Protein AF-A0A9X8QBX0-F1 (afdb_monomer_lite)

Secondary structure (DSSP, 8-state):
-------------SS--EE-TT-EEEEEEE---TTS-TTEEEEEETTTTEEEEEEGGGEEE-TTSEEEESS-EE-----------

Radius of gyration: 15.64 Å; chains: 1; bounding box: 26×48×35 Å

pLDDT: mean 70.72, std 19.35, range [32.47, 91.88]

Sequence (85 aa):
MKYIVIKSHVSNYPNPIRLEEGDVVKMIESYAGPENWENWMFCHEEKYDRKGWVPEQIIRKDMNGTGIIIKQYTAKELNGVLEKE

Foldseek 3Di:
DDDDPPDDPPPPPPAWDWDAQFQKWAFDDADPDPPPQRQWTFTARPVVRDTDIDGNVQWCDDPVRITGGRHTDTPPPPPPPVPDD

Structure (mmCIF, N/CA/C/O backbone):
data_AF-A0A9X8QBX0-F1
#
_entry.id   AF-A0A9X8QBX0-F1
#
loop_
_atom_site.group_PDB
_atom_site.id
_atom_site.type_symbol
_atom_site.label_atom_id
_atom_site.label_alt_id
_atom_site.label_comp_id
_atom_site.label_asym_id
_atom_site.label_entity_id
_atom_site.label_seq_id
_atom_site.pdbx_PDB_ins_code
_atom_site.Cartn_x
_atom_site.Cartn_y
_atom_site.Cartn_z
_atom_site.occupancy
_atom_site.B_iso_or_equiv
_atom_site.auth_seq_id
_atom_site.auth_comp_id
_atom_site.auth_asym_id
_atom_site.auth_atom_id
_atom_site.pdbx_PDB_model_num
ATOM 1 N N . MET A 1 1 ? 11.773 -30.788 -21.909 1.00 38.28 1 MET A N 1
ATOM 2 C CA . MET A 1 1 ? 12.664 -30.430 -20.783 1.00 38.28 1 MET A CA 1
ATOM 3 C C . MET A 1 1 ? 11.835 -30.372 -19.507 1.00 38.28 1 MET A C 1
ATOM 5 O O . MET A 1 1 ? 10.798 -29.724 -19.516 1.00 38.28 1 MET A O 1
ATOM 9 N N . LYS A 1 2 ? 12.223 -31.121 -18.465 1.00 32.47 2 LYS A N 1
ATOM 10 C CA . LYS A 1 2 ? 11.544 -31.156 -17.157 1.00 32.47 2 LYS A CA 1
ATOM 11 C C . LYS A 1 2 ? 12.146 -30.068 -16.271 1.00 32.47 2 LYS A C 1
ATOM 13 O O . LYS A 1 2 ? 13.330 -30.145 -15.962 1.00 32.47 2 LYS A O 1
ATOM 18 N N . TYR A 1 3 ? 11.344 -29.094 -15.862 1.00 49.81 3 TYR A N 1
ATOM 19 C CA . TYR A 1 3 ? 11.732 -28.140 -14.829 1.00 49.81 3 TYR A CA 1
ATOM 20 C C . TYR A 1 3 ? 11.197 -28.659 -13.496 1.00 49.81 3 TYR A C 1
ATOM 22 O O . TYR A 1 3 ? 9.992 -28.831 -13.328 1.00 49.81 3 TYR A O 1
ATOM 30 N N . ILE A 1 4 ? 12.105 -28.990 -12.581 1.00 46.41 4 ILE A N 1
ATOM 31 C CA . ILE A 1 4 ? 11.775 -29.372 -11.208 1.00 46.41 4 ILE A CA 1
ATOM 32 C C . ILE A 1 4 ? 11.768 -28.074 -10.409 1.00 46.41 4 ILE A C 1
ATOM 34 O O . ILE A 1 4 ? 12.750 -27.334 -10.422 1.00 46.41 4 ILE A O 1
ATOM 38 N N . VAL A 1 5 ? 10.649 -27.774 -9.761 1.00 45.16 5 VAL A N 1
ATOM 39 C CA . VAL A 1 5 ? 10.481 -26.575 -8.937 1.00 45.16 5 VAL A CA 1
ATOM 40 C C . VAL A 1 5 ? 11.383 -26.713 -7.706 1.00 45.16 5 VAL A C 1
ATOM 42 O O . VAL A 1 5 ? 11.062 -27.447 -6.776 1.00 45.16 5 VAL A O 1
ATOM 45 N N . ILE A 1 6 ? 12.537 -26.039 -7.696 1.00 47.81 6 ILE A N 1
ATOM 46 C CA . ILE A 1 6 ? 13.505 -26.074 -6.584 1.00 47.81 6 ILE A CA 1
ATOM 47 C C . ILE A 1 6 ? 13.226 -24.933 -5.600 1.00 47.81 6 ILE A C 1
ATOM 49 O O . ILE A 1 6 ? 14.089 -24.110 -5.324 1.00 47.81 6 ILE A O 1
ATOM 53 N N . LYS A 1 7 ? 11.983 -24.833 -5.129 1.00 43.84 7 LYS A N 1
ATOM 54 C CA . LYS A 1 7 ? 11.584 -24.162 -3.883 1.00 43.84 7 LYS A CA 1
ATOM 55 C C . LYS A 1 7 ? 10.066 -24.143 -3.839 1.00 43.84 7 LYS A C 1
ATOM 57 O O . LYS A 1 7 ? 9.432 -23.458 -4.636 1.00 43.84 7 LYS A O 1
ATOM 62 N N . SER A 1 8 ? 9.494 -24.847 -2.871 1.00 39.56 8 SER A N 1
ATOM 63 C CA . SER A 1 8 ? 8.167 -24.503 -2.376 1.00 39.56 8 SER A CA 1
ATOM 64 C C . SER A 1 8 ? 8.239 -23.049 -1.915 1.00 39.56 8 SER A C 1
ATOM 66 O O . SER A 1 8 ? 8.885 -22.757 -0.909 1.00 39.56 8 SER A O 1
ATOM 68 N N . HIS A 1 9 ? 7.663 -22.125 -2.683 1.00 46.84 9 HIS A N 1
ATOM 69 C CA . HIS A 1 9 ? 7.423 -20.779 -2.187 1.00 46.84 9 HIS A CA 1
ATOM 70 C C . HIS A 1 9 ? 6.326 -20.928 -1.136 1.00 46.84 9 HIS A C 1
ATOM 72 O O . HIS A 1 9 ? 5.146 -21.040 -1.458 1.00 46.84 9 HIS A O 1
ATOM 78 N N . VAL A 1 10 ? 6.746 -21.101 0.116 1.00 42.31 10 VAL A N 1
ATOM 79 C CA . VAL A 1 10 ? 5.843 -21.121 1.259 1.00 42.31 10 VAL A CA 1
ATOM 80 C C . VAL A 1 10 ? 5.153 -19.766 1.255 1.00 42.31 10 VAL A C 1
ATOM 82 O O . VAL A 1 10 ? 5.818 -18.739 1.353 1.00 42.31 10 VAL A O 1
ATOM 85 N N . SER A 1 11 ? 3.838 -19.780 1.060 1.00 44.06 11 SER A N 1
ATOM 86 C CA . SER A 1 11 ? 2.955 -18.627 1.185 1.00 44.06 11 SER A CA 1
ATOM 87 C C . SER A 1 11 ? 3.194 -17.973 2.545 1.00 44.06 11 SER A C 1
ATOM 89 O O . SER A 1 11 ? 2.713 -18.450 3.570 1.00 44.06 11 SER A O 1
ATOM 91 N N . ASN A 1 12 ? 4.016 -16.927 2.568 1.00 41.56 12 ASN A N 1
ATOM 92 C CA . ASN A 1 12 ? 4.513 -16.332 3.806 1.00 41.56 12 ASN A CA 1
ATOM 93 C C . ASN A 1 12 ? 3.709 -15.093 4.236 1.00 41.56 12 ASN A C 1
ATOM 95 O O . ASN A 1 12 ? 4.087 -14.439 5.207 1.00 41.56 12 ASN A O 1
ATOM 99 N N . TYR A 1 13 ? 2.593 -14.796 3.558 1.00 47.31 13 TYR A N 1
ATOM 100 C CA . TYR A 1 13 ? 1.716 -13.661 3.846 1.00 47.31 13 TYR A CA 1
ATOM 101 C C . TYR A 1 13 ? 0.262 -14.120 4.047 1.00 47.31 13 TYR A C 1
ATOM 103 O O . TYR A 1 13 ? -0.551 -14.057 3.130 1.00 47.31 13 TYR A O 1
ATOM 111 N N . PRO A 1 14 ? -0.112 -14.577 5.257 1.00 50.66 14 PRO A N 1
ATOM 112 C CA . PRO A 1 14 ? -1.481 -15.015 5.541 1.00 50.66 14 PRO A CA 1
ATOM 113 C C . PRO A 1 14 ? -2.533 -13.892 5.443 1.00 50.66 14 PRO A C 1
ATOM 115 O O . PRO A 1 14 ? -3.722 -14.188 5.374 1.00 50.66 14 PRO A O 1
ATOM 118 N N . ASN A 1 15 ? -2.117 -12.619 5.405 1.00 53.66 15 ASN A N 1
ATOM 119 C CA . ASN A 1 15 ? -3.011 -11.462 5.420 1.00 53.66 15 ASN A CA 1
ATOM 120 C C . ASN A 1 15 ? -2.706 -10.511 4.249 1.00 53.66 15 ASN A C 1
ATOM 122 O O . ASN A 1 15 ? -1.853 -9.632 4.399 1.00 53.66 15 ASN A O 1
ATOM 126 N N . PRO A 1 16 ? -3.391 -10.636 3.098 1.00 65.12 16 PRO A N 1
ATOM 127 C CA . PRO A 1 16 ? -3.304 -9.625 2.049 1.00 65.12 16 PRO A CA 1
ATOM 128 C C . PRO A 1 16 ? -3.739 -8.260 2.601 1.0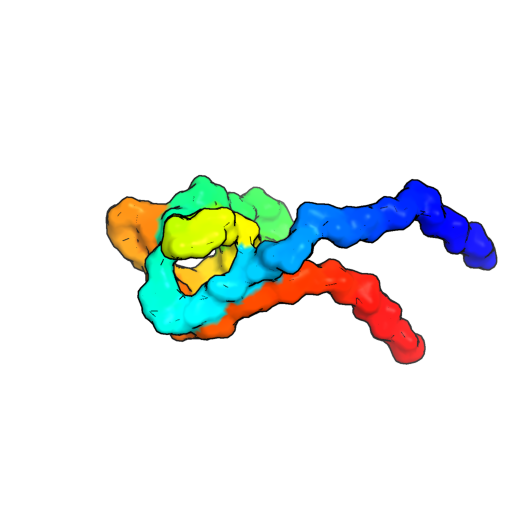0 65.12 16 PRO A C 1
ATOM 130 O O . PRO A 1 16 ? -4.733 -8.175 3.332 1.00 65.12 16 PRO A O 1
ATOM 133 N N . ILE A 1 17 ? -3.020 -7.183 2.258 1.00 73.38 17 ILE A N 1
ATOM 134 C CA . ILE A 1 17 ? -3.471 -5.834 2.618 1.00 73.38 17 ILE A CA 1
ATOM 135 C C . ILE A 1 17 ? -4.808 -5.574 1.915 1.00 73.38 17 ILE A C 1
ATOM 137 O O . ILE A 1 17 ? -4.940 -5.719 0.695 1.00 73.38 17 ILE A O 1
ATOM 141 N N . ARG A 1 18 ? -5.826 -5.256 2.711 1.00 81.56 18 ARG A N 1
ATOM 142 C CA . ARG A 1 18 ? -7.191 -5.024 2.254 1.00 81.56 18 ARG A CA 1
ATOM 143 C C . ARG A 1 18 ? -7.592 -3.635 2.705 1.00 81.56 18 ARG A C 1
ATOM 145 O O . ARG A 1 18 ? -7.654 -3.385 3.903 1.00 81.56 18 ARG A O 1
ATOM 152 N N . LEU A 1 19 ? -7.810 -2.775 1.723 1.00 85.50 19 LEU A N 1
ATOM 153 C CA . LEU A 1 19 ? -8.072 -1.356 1.876 1.00 85.50 19 LEU A CA 1
ATOM 154 C C . LEU A 1 19 ? -9.448 -1.041 1.316 1.00 85.50 19 LEU A C 1
ATOM 156 O O . LEU A 1 19 ? -9.802 -1.504 0.224 1.00 85.50 19 LEU A O 1
ATOM 160 N N . GLU A 1 20 ? -10.211 -0.256 2.056 1.00 88.12 20 GLU A N 1
ATOM 161 C CA . GLU A 1 20 ? -11.521 0.221 1.643 1.00 88.12 20 GLU A CA 1
ATOM 162 C C . GLU A 1 20 ? -11.420 1.668 1.155 1.00 88.12 20 GLU A C 1
ATOM 164 O O . GLU A 1 20 ? -10.442 2.375 1.399 1.00 88.12 20 GLU A O 1
ATOM 169 N N . GLU A 1 21 ? -12.419 2.113 0.399 1.00 90.81 21 GLU A N 1
ATOM 170 C CA . GLU A 1 21 ? -12.505 3.524 0.033 1.00 90.81 21 GLU A CA 1
ATOM 171 C C . GLU A 1 21 ? -12.675 4.374 1.303 1.00 90.81 21 GLU A C 1
ATOM 173 O O . GLU A 1 21 ? -13.532 4.101 2.141 1.00 90.81 21 GLU A O 1
ATOM 178 N N . GLY A 1 22 ? -11.836 5.394 1.453 1.00 89.31 22 GLY A N 1
ATOM 179 C CA . GLY A 1 22 ? -11.741 6.243 2.633 1.00 89.31 22 GLY A CA 1
ATOM 180 C C . GLY A 1 22 ? -10.692 5.804 3.659 1.00 89.31 22 GLY A C 1
ATOM 181 O O . GLY A 1 22 ? -10.445 6.569 4.592 1.00 89.31 22 GLY A O 1
ATOM 182 N N . ASP A 1 23 ? -10.045 4.638 3.510 1.00 89.25 23 ASP A N 1
ATOM 183 C CA . ASP A 1 23 ? -8.967 4.240 4.425 1.00 89.25 23 ASP A CA 1
ATOM 184 C C . ASP A 1 23 ? -7.763 5.178 4.309 1.00 89.25 23 ASP A C 1
ATOM 186 O O . ASP A 1 23 ? -7.346 5.568 3.216 1.00 89.25 23 ASP A O 1
ATOM 190 N N 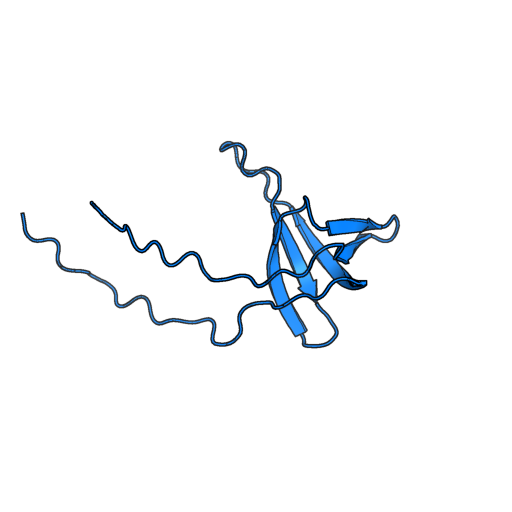. VAL A 1 24 ? -7.178 5.515 5.458 1.00 90.00 24 VAL A N 1
ATOM 191 C CA . VAL A 1 24 ? -5.961 6.324 5.539 1.00 90.00 24 VAL A CA 1
ATOM 192 C C . VAL A 1 24 ? -4.773 5.395 5.728 1.00 90.00 24 VAL A C 1
ATOM 194 O O . VAL A 1 24 ? -4.710 4.626 6.686 1.00 90.00 24 VAL A O 1
ATOM 197 N N . VAL A 1 25 ? -3.805 5.491 4.824 1.00 90.19 25 VAL A N 1
ATOM 198 C CA . VAL A 1 25 ? -2.573 4.707 4.855 1.00 90.19 25 VAL A CA 1
ATOM 199 C C . VAL A 1 25 ? -1.351 5.612 4.932 1.00 90.19 25 VAL A C 1
ATOM 201 O O . VAL A 1 25 ? -1.297 6.680 4.324 1.00 90.19 25 VAL A O 1
ATOM 204 N N . LYS A 1 26 ? -0.324 5.186 5.664 1.00 90.88 26 LYS A N 1
ATOM 205 C CA . LYS A 1 26 ? 0.988 5.835 5.649 1.00 90.88 26 LYS A CA 1
ATOM 206 C C . LYS A 1 26 ? 1.742 5.421 4.403 1.00 90.88 26 LYS A C 1
ATOM 208 O O . LYS A 1 26 ? 1.914 4.233 4.145 1.00 90.88 26 LYS A O 1
ATOM 213 N N . MET A 1 27 ? 2.197 6.403 3.643 1.00 88.81 27 MET A N 1
ATOM 214 C CA . MET A 1 27 ? 2.997 6.182 2.450 1.00 88.81 27 MET A CA 1
ATOM 215 C C . MET A 1 27 ? 4.462 6.031 2.878 1.00 88.81 27 MET A C 1
ATOM 217 O O . MET A 1 27 ? 5.078 7.006 3.294 1.00 88.81 27 MET A O 1
ATOM 221 N N . ILE A 1 28 ? 4.992 4.805 2.851 1.00 87.00 28 ILE A N 1
ATOM 222 C CA . ILE A 1 28 ? 6.352 4.508 3.327 1.00 87.00 28 ILE A CA 1
ATOM 223 C C . ILE A 1 28 ? 7.372 4.683 2.201 1.00 87.00 28 ILE A C 1
ATOM 225 O O . ILE A 1 28 ? 8.354 5.395 2.379 1.00 87.00 28 ILE A O 1
ATOM 229 N N . GLU A 1 29 ? 7.145 4.048 1.051 1.00 83.38 29 GLU A N 1
ATOM 230 C CA . GLU A 1 29 ? 8.094 4.053 -0.067 1.00 83.38 29 GLU A CA 1
ATOM 231 C C . GLU A 1 29 ? 7.352 4.022 -1.404 1.00 83.38 29 GLU A C 1
ATOM 233 O O . GLU A 1 29 ? 6.345 3.334 -1.530 1.00 83.38 29 GLU A O 1
ATOM 238 N N . SER A 1 30 ? 7.826 4.763 -2.404 1.00 81.44 30 SER A N 1
ATOM 239 C CA . SER A 1 30 ? 7.308 4.697 -3.775 1.00 81.44 30 SER A CA 1
ATOM 240 C C . SER A 1 30 ? 8.233 3.843 -4.631 1.00 81.44 30 SER A C 1
ATOM 242 O O . SER A 1 30 ? 9.449 4.047 -4.614 1.00 81.44 30 SER A O 1
ATOM 244 N N . TYR A 1 31 ? 7.676 2.929 -5.419 1.00 73.75 31 TYR A N 1
ATOM 245 C CA . TYR A 1 31 ? 8.456 2.129 -6.351 1.00 73.75 31 TYR A CA 1
ATOM 246 C C . TYR A 1 31 ? 8.968 3.003 -7.505 1.00 73.75 31 TYR A C 1
ATOM 248 O O . TYR A 1 31 ? 8.191 3.475 -8.332 1.00 73.75 31 TYR A O 1
ATOM 256 N N . ALA A 1 32 ? 10.286 3.195 -7.569 1.00 62.31 32 ALA A N 1
ATOM 257 C CA . ALA A 1 32 ? 10.978 3.960 -8.607 1.00 62.31 32 ALA A CA 1
ATOM 258 C C . ALA A 1 32 ? 11.852 3.032 -9.471 1.00 62.31 32 ALA A C 1
ATOM 260 O O . ALA A 1 32 ? 13.071 3.179 -9.543 1.00 62.31 32 ALA A O 1
ATOM 261 N N . GLY A 1 33 ? 11.239 2.002 -10.060 1.00 62.34 33 GLY A N 1
ATOM 262 C CA . GLY A 1 33 ? 11.926 1.084 -10.970 1.00 62.34 33 GLY A CA 1
ATOM 263 C C . GLY A 1 33 ? 11.883 1.561 -12.430 1.00 62.34 33 GLY A C 1
ATOM 264 O O . GLY A 1 33 ? 10.912 2.200 -12.834 1.00 62.34 33 GLY A O 1
ATOM 265 N N . PRO A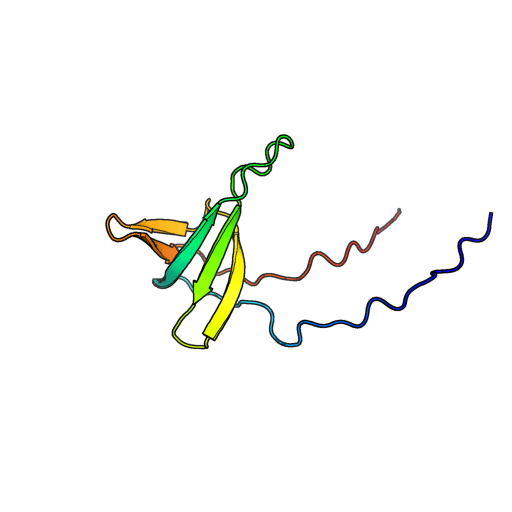 1 34 ? 12.883 1.205 -13.258 1.00 52.69 34 PRO A N 1
ATOM 266 C CA . PRO A 1 34 ? 12.980 1.619 -14.665 1.00 52.69 34 PRO A CA 1
ATOM 267 C C . PRO A 1 34 ? 11.903 1.009 -15.585 1.00 52.69 34 PRO A C 1
ATOM 269 O O . PRO A 1 34 ? 11.825 1.354 -16.761 1.00 52.69 34 PRO A O 1
ATOM 272 N N . GLU A 1 35 ? 11.076 0.093 -15.077 1.00 57.66 35 GLU A N 1
ATOM 273 C CA . GLU A 1 35 ? 10.118 -0.691 -15.865 1.00 57.66 35 GLU A CA 1
ATOM 274 C C . GLU A 1 35 ? 8.767 0.018 -16.133 1.00 57.66 35 GLU A C 1
ATOM 276 O O . GLU A 1 35 ? 7.839 -0.636 -16.597 1.00 57.66 35 GLU A O 1
ATOM 281 N N . ASN A 1 36 ? 8.610 1.329 -15.885 1.00 54.28 36 ASN A N 1
ATOM 282 C CA . ASN A 1 36 ? 7.306 2.040 -15.922 1.00 54.28 36 ASN A CA 1
ATOM 283 C C . ASN A 1 36 ? 6.278 1.529 -14.879 1.00 54.28 36 ASN A C 1
ATOM 285 O O . ASN A 1 36 ? 5.079 1.793 -14.974 1.00 54.28 36 ASN A O 1
ATOM 289 N N . TRP A 1 37 ? 6.726 0.841 -13.822 1.00 59.25 37 TRP A N 1
ATOM 290 C CA . TRP A 1 37 ? 5.883 0.472 -12.667 1.00 59.25 37 TRP A CA 1
ATOM 291 C C . TRP A 1 37 ? 5.808 1.616 -11.642 1.00 59.25 37 TRP A C 1
ATOM 293 O O . TRP A 1 37 ? 5.606 1.390 -10.453 1.00 59.25 37 TRP A O 1
ATOM 303 N N . GLU A 1 38 ? 5.957 2.856 -12.104 1.00 56.94 38 GLU A N 1
ATOM 304 C CA . GLU A 1 38 ? 6.110 4.101 -11.330 1.00 56.94 38 GLU A CA 1
ATOM 305 C C . GLU A 1 38 ? 4.854 4.498 -10.528 1.00 56.94 38 GLU A C 1
ATOM 307 O O . GLU A 1 38 ? 4.768 5.587 -9.978 1.00 56.94 38 GLU A O 1
ATOM 312 N N . ASN A 1 39 ? 3.861 3.610 -10.452 1.00 73.50 39 ASN A N 1
ATOM 313 C CA . ASN A 1 39 ? 2.556 3.853 -9.851 1.00 73.50 39 ASN A CA 1
ATOM 314 C C . ASN A 1 39 ? 2.271 2.892 -8.693 1.00 73.50 39 ASN A C 1
ATOM 316 O O . ASN A 1 39 ? 1.116 2.534 -8.485 1.00 73.50 39 ASN A O 1
ATOM 320 N N . TRP A 1 40 ? 3.287 2.433 -7.961 1.00 83.19 40 TRP A N 1
ATOM 321 C CA . TRP A 1 40 ? 3.110 1.595 -6.773 1.00 83.19 40 TRP A CA 1
ATOM 322 C C . TRP A 1 40 ? 3.694 2.278 -5.540 1.00 83.19 40 TRP A C 1
ATOM 324 O O . TRP A 1 40 ? 4.867 2.638 -5.514 1.00 83.19 40 TRP A O 1
ATOM 334 N N . MET A 1 41 ? 2.876 2.415 -4.501 1.00 85.62 41 MET A N 1
ATOM 335 C CA . MET A 1 41 ? 3.271 2.927 -3.195 1.00 85.62 41 MET A CA 1
ATOM 336 C C . MET A 1 41 ? 3.198 1.795 -2.175 1.00 85.62 41 MET A C 1
ATOM 338 O O . MET A 1 41 ? 2.182 1.110 -2.046 1.00 85.62 41 MET A O 1
ATOM 342 N N . PHE A 1 42 ? 4.274 1.594 -1.429 1.00 86.94 42 PHE A N 1
ATOM 343 C CA . PHE A 1 42 ? 4.270 0.756 -0.250 1.00 86.94 42 PHE A CA 1
ATOM 344 C C . PHE A 1 42 ? 3.589 1.510 0.885 1.00 86.94 42 PHE A C 1
ATOM 346 O O . PHE A 1 42 ? 4.076 2.536 1.373 1.00 86.94 42 PHE A O 1
ATOM 353 N N . CYS A 1 43 ? 2.438 0.993 1.289 1.00 88.19 43 CYS A N 1
ATOM 354 C CA . CYS A 1 43 ? 1.567 1.620 2.258 1.00 88.19 43 CYS A CA 1
ATOM 355 C C . CYS A 1 43 ? 1.455 0.781 3.525 1.00 88.19 43 CYS A C 1
ATOM 357 O O . CYS A 1 43 ? 1.414 -0.450 3.478 1.00 88.19 43 CYS A O 1
ATOM 359 N N . HIS A 1 44 ? 1.370 1.471 4.658 1.00 87.94 44 HIS A N 1
ATOM 360 C CA . HIS A 1 44 ? 1.077 0.890 5.958 1.00 87.94 44 HIS A CA 1
ATOM 361 C C . HIS A 1 44 ? -0.260 1.427 6.466 1.00 87.94 44 HIS A C 1
ATOM 363 O O . HIS A 1 44 ? -0.412 2.611 6.752 1.00 87.94 44 HIS A O 1
ATOM 369 N N . GLU A 1 45 ? -1.229 0.533 6.566 1.00 86.62 45 GLU A N 1
ATOM 370 C CA . GLU A 1 45 ? -2.524 0.750 7.186 1.00 86.62 45 GLU A CA 1
ATOM 371 C C . GLU A 1 45 ? -2.415 0.524 8.703 1.00 86.62 45 GLU A C 1
ATOM 373 O O . GLU A 1 45 ? -2.211 -0.601 9.156 1.00 86.62 45 GLU A O 1
ATOM 378 N N . GLU A 1 46 ? -2.520 1.596 9.493 1.00 81.69 46 GLU A N 1
ATOM 379 C CA . GLU A 1 46 ? -2.323 1.534 10.953 1.00 81.69 46 GLU A CA 1
ATOM 380 C C . GLU A 1 46 ? -3.487 0.868 11.701 1.00 81.69 46 GLU A C 1
ATOM 382 O O . GLU A 1 46 ? -3.306 0.386 12.816 1.00 81.69 46 GLU A O 1
ATOM 387 N N . LYS A 1 47 ? -4.686 0.827 11.110 1.00 81.69 47 LYS A N 1
ATOM 388 C CA . LYS A 1 47 ? -5.906 0.339 11.774 1.00 81.69 47 LYS A CA 1
ATOM 389 C C . LYS A 1 47 ? -5.862 -1.173 12.041 1.00 81.69 47 LYS A C 1
ATOM 391 O O . LYS A 1 47 ? -6.346 -1.618 13.080 1.00 81.69 47 LYS A O 1
ATOM 396 N N . TYR A 1 48 ? -5.243 -1.946 11.156 1.00 81.06 48 TYR A N 1
ATOM 397 C CA . TYR A 1 48 ? -5.043 -3.390 11.272 1.00 81.06 48 TYR A CA 1
ATOM 398 C C . TYR A 1 48 ? -3.558 -3.803 11.197 1.00 81.06 48 TYR A C 1
ATOM 400 O O . TYR A 1 48 ? -3.284 -4.993 11.038 1.00 81.06 48 TYR A O 1
ATOM 408 N N . ASP A 1 49 ? -2.620 -2.849 11.292 1.00 81.44 49 ASP A N 1
ATOM 409 C CA . ASP A 1 49 ? -1.161 -3.041 11.138 1.00 81.44 49 ASP A CA 1
ATOM 410 C C . ASP A 1 49 ? -0.799 -3.814 9.851 1.00 81.44 49 ASP A C 1
ATOM 412 O O . ASP A 1 49 ? 0.029 -4.727 9.828 1.00 81.44 49 ASP A O 1
ATOM 416 N N . ARG A 1 50 ? -1.474 -3.492 8.740 1.00 82.81 50 ARG A N 1
ATOM 417 C CA . ARG A 1 50 ? -1.268 -4.176 7.453 1.00 82.81 50 ARG A CA 1
ATOM 418 C C . ARG A 1 50 ? -0.345 -3.370 6.564 1.00 82.81 50 ARG A C 1
ATOM 420 O O . ARG A 1 50 ? -0.472 -2.156 6.446 1.00 82.81 50 ARG A O 1
ATOM 427 N N . LYS A 1 51 ? 0.568 -4.057 5.884 1.00 85.12 51 LYS A N 1
ATOM 428 C CA . LYS A 1 51 ? 1.548 -3.434 4.989 1.00 85.12 51 LYS A CA 1
ATOM 429 C C . LYS A 1 51 ? 1.495 -4.100 3.632 1.00 85.12 51 LYS A C 1
ATOM 431 O O . LYS A 1 51 ? 1.374 -5.321 3.548 1.00 85.12 51 LYS A O 1
ATOM 436 N N . GLY A 1 52 ? 1.600 -3.310 2.576 1.00 83.75 52 GLY A N 1
ATOM 437 C CA . GLY A 1 52 ? 1.654 -3.862 1.235 1.00 83.75 52 GLY A CA 1
ATOM 438 C C . GLY A 1 52 ? 1.707 -2.810 0.148 1.00 83.75 52 GLY A C 1
ATOM 439 O O . GLY A 1 52 ? 1.587 -1.610 0.389 1.00 83.75 52 GLY A O 1
ATOM 440 N N . TRP A 1 53 ? 1.902 -3.302 -1.068 1.00 84.31 53 TRP A N 1
ATOM 441 C CA . TRP A 1 53 ? 1.952 -2.483 -2.264 1.00 84.31 53 TRP A CA 1
ATOM 442 C C . TRP A 1 53 ? 0.545 -2.134 -2.723 1.00 84.31 53 TRP A C 1
ATOM 444 O O . TRP A 1 53 ? -0.303 -3.008 -2.928 1.00 84.31 53 TRP A O 1
ATOM 454 N N . VAL A 1 54 ? 0.316 -0.841 -2.890 1.00 84.88 54 VAL A N 1
ATOM 455 C CA . VAL A 1 54 ? -0.951 -0.261 -3.303 1.00 84.88 54 VAL A CA 1
ATOM 456 C C . VAL A 1 54 ? -0.677 0.593 -4.533 1.00 84.88 54 VAL A C 1
ATOM 458 O O . VAL A 1 54 ? 0.283 1.364 -4.536 1.00 84.88 54 VAL A O 1
ATOM 461 N N . PRO A 1 55 ? -1.472 0.469 -5.599 1.00 86.00 55 PRO A N 1
ATOM 462 C CA . PRO A 1 55 ? -1.242 1.275 -6.776 1.00 86.00 55 PRO A CA 1
ATOM 463 C C . PRO A 1 55 ? -1.562 2.743 -6.470 1.00 86.00 55 PRO A C 1
ATOM 465 O O . PRO A 1 55 ? -2.653 3.077 -6.028 1.00 86.00 55 PRO A O 1
ATOM 468 N N . GLU A 1 56 ? -0.625 3.641 -6.732 1.00 85.88 56 GLU A N 1
ATOM 469 C CA . GLU A 1 56 ? -0.731 5.075 -6.466 1.00 85.88 56 GLU A CA 1
ATOM 470 C C . GLU A 1 56 ? -1.971 5.711 -7.111 1.00 85.88 56 GLU A C 1
ATOM 472 O O . GLU A 1 56 ? -2.560 6.628 -6.552 1.00 85.88 56 GLU A O 1
ATOM 477 N N . GLN A 1 57 ? -2.444 5.160 -8.232 1.00 85.69 57 GLN A N 1
ATOM 478 C CA . GLN A 1 57 ? -3.648 5.619 -8.935 1.00 85.69 57 GLN A CA 1
ATOM 479 C C . GLN A 1 57 ? -4.925 5.619 -8.071 1.00 85.69 57 GLN A C 1
ATOM 481 O O . GLN A 1 57 ? -5.865 6.352 -8.365 1.00 85.69 57 GLN A O 1
ATOM 486 N N . ILE A 1 58 ? -4.983 4.775 -7.033 1.00 88.94 58 ILE A N 1
ATOM 487 C CA . ILE A 1 58 ? -6.108 4.711 -6.088 1.00 88.94 58 ILE A CA 1
ATOM 488 C C . ILE A 1 58 ? -5.768 5.347 -4.737 1.00 88.94 58 ILE A C 1
ATOM 490 O O . ILE A 1 58 ? -6.550 5.232 -3.796 1.00 88.94 58 ILE A O 1
ATOM 494 N N . ILE A 1 59 ? -4.606 5.988 -4.625 1.00 89.00 59 ILE A N 1
ATOM 495 C CA . ILE A 1 59 ? -4.136 6.652 -3.416 1.00 89.00 59 ILE A CA 1
ATOM 496 C C . ILE A 1 59 ? -4.165 8.148 -3.674 1.00 89.00 59 ILE A C 1
ATOM 498 O O . ILE A 1 59 ? -3.380 8.707 -4.437 1.00 89.00 59 ILE A O 1
ATOM 502 N N . ARG A 1 60 ? -5.053 8.836 -2.975 1.00 90.50 60 ARG A N 1
ATOM 503 C CA . ARG A 1 60 ? -5.050 10.286 -2.922 1.00 90.50 60 ARG A CA 1
ATOM 504 C C . ARG A 1 60 ? -4.018 10.733 -1.899 1.00 90.50 60 ARG A C 1
ATOM 506 O O . ARG A 1 60 ? -4.278 10.695 -0.700 1.00 90.50 60 ARG A O 1
ATOM 513 N N . LYS A 1 61 ? -2.844 11.134 -2.384 1.00 88.44 61 LYS A N 1
ATOM 514 C CA . LYS A 1 61 ? -1.770 11.701 -1.560 1.00 88.44 61 LYS A CA 1
ATOM 515 C C . LYS A 1 61 ? -2.278 12.936 -0.817 1.00 88.44 61 LYS A C 1
ATOM 517 O O . LYS A 1 61 ? -2.795 13.864 -1.439 1.00 88.44 61 LYS A O 1
ATOM 522 N N . ASP A 1 62 ? -2.122 12.933 0.497 1.00 86.25 62 ASP A N 1
ATOM 523 C CA . ASP A 1 62 ? -2.395 14.068 1.366 1.00 86.25 62 ASP A CA 1
ATOM 524 C C . ASP A 1 62 ? -1.099 14.847 1.644 1.00 86.25 62 ASP A C 1
ATOM 526 O O . ASP A 1 62 ? 0.007 14.300 1.587 1.00 86.25 62 ASP A O 1
ATOM 530 N N . MET A 1 63 ? -1.219 16.137 1.962 1.00 79.44 63 MET A N 1
ATOM 531 C CA . MET A 1 63 ? -0.064 17.012 2.220 1.00 79.44 63 MET A CA 1
ATOM 532 C C . MET A 1 63 ? 0.706 16.615 3.491 1.00 79.44 63 MET A C 1
ATOM 534 O O . MET A 1 63 ? 1.841 17.045 3.679 1.00 79.44 63 MET A O 1
ATOM 538 N N . ASN A 1 64 ? 0.117 15.767 4.339 1.00 83.62 64 ASN A N 1
ATOM 539 C CA . ASN A 1 64 ? 0.707 15.279 5.586 1.00 83.62 64 ASN A CA 1
ATOM 540 C C . ASN A 1 64 ? 1.564 14.005 5.436 1.00 83.62 64 ASN A C 1
ATOM 542 O O . ASN A 1 64 ? 1.978 13.427 6.440 1.00 83.62 64 ASN A O 1
ATOM 546 N N . GLY A 1 65 ? 1.819 13.530 4.211 1.00 83.31 65 GLY A N 1
ATOM 547 C CA . GLY A 1 65 ? 2.592 12.298 3.981 1.00 83.31 65 GLY A CA 1
ATOM 548 C C . GLY A 1 65 ? 1.794 11.004 4.194 1.00 83.31 65 GLY A C 1
ATOM 549 O O . GLY A 1 65 ? 2.359 9.910 4.226 1.00 83.31 65 GLY A O 1
ATOM 550 N N . THR A 1 66 ? 0.472 11.107 4.308 1.00 89.88 66 THR A N 1
ATOM 551 C CA . THR A 1 66 ? -0.468 9.981 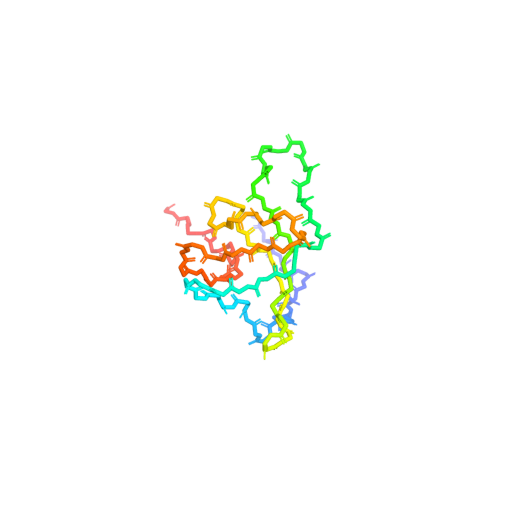4.272 1.00 89.88 66 THR A CA 1
ATOM 552 C C . THR A 1 66 ? -1.193 9.937 2.928 1.00 89.88 66 THR A C 1
ATOM 554 O O . THR A 1 66 ? -1.186 10.898 2.163 1.00 89.88 66 THR A O 1
ATOM 557 N N . GLY A 1 67 ? -1.786 8.797 2.602 1.00 91.06 67 GLY A N 1
ATOM 558 C CA . GLY A 1 67 ? -2.604 8.595 1.417 1.00 91.06 67 GLY A CA 1
ATOM 559 C C . GLY A 1 67 ? -4.005 8.159 1.820 1.00 91.06 67 GLY A C 1
ATOM 560 O O . GLY A 1 67 ? -4.157 7.329 2.711 1.00 91.06 67 GLY A O 1
ATOM 561 N N . ILE A 1 68 ? -5.025 8.712 1.173 1.00 91.69 68 ILE A N 1
ATOM 562 C CA . ILE A 1 68 ? -6.417 8.288 1.340 1.00 91.69 68 ILE A CA 1
ATOM 563 C C . ILE A 1 68 ? -6.774 7.384 0.171 1.00 91.69 68 ILE A C 1
ATOM 565 O O . ILE A 1 68 ? -6.639 7.769 -0.990 1.00 91.69 68 ILE A O 1
ATOM 569 N N . ILE A 1 69 ? -7.246 6.183 0.460 1.00 91.88 69 ILE A N 1
ATOM 570 C CA . ILE A 1 69 ? -7.662 5.232 -0.559 1.00 91.88 69 ILE A CA 1
ATOM 571 C C . ILE A 1 69 ? -8.969 5.718 -1.177 1.00 91.88 69 ILE A C 1
ATOM 573 O O . ILE A 1 69 ? -9.970 5.868 -0.493 1.00 91.88 69 ILE A O 1
ATOM 577 N N . ILE A 1 70 ? -8.972 5.991 -2.478 1.00 91.75 70 ILE A N 1
ATOM 578 C CA . ILE A 1 70 ? -10.167 6.460 -3.203 1.00 91.75 70 ILE A CA 1
ATOM 579 C C . ILE A 1 70 ? -10.921 5.328 -3.897 1.00 91.75 70 ILE A C 1
ATOM 581 O O . ILE A 1 70 ? -11.913 5.574 -4.571 1.00 91.75 70 ILE A O 1
ATOM 585 N N . LYS A 1 71 ? -10.421 4.095 -3.791 1.00 87.94 71 LY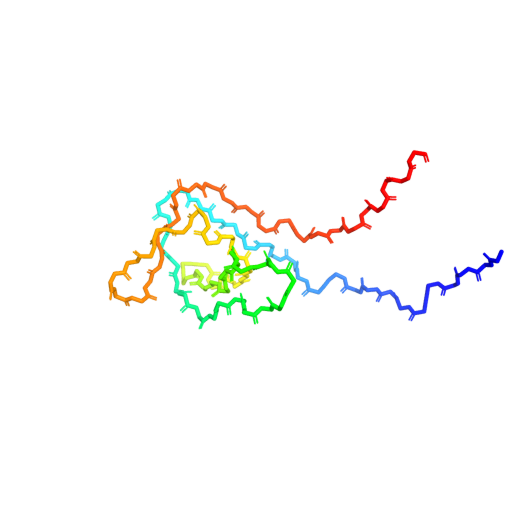S A N 1
ATOM 586 C CA . LYS A 1 71 ? -11.063 2.916 -4.362 1.00 87.94 71 LYS A CA 1
ATOM 587 C C . LYS A 1 71 ? -10.659 1.680 -3.582 1.00 87.94 71 LYS A C 1
ATOM 589 O O . LYS A 1 71 ? -9.472 1.469 -3.349 1.00 87.94 71 LYS A O 1
ATOM 594 N N . GLN A 1 72 ? -11.634 0.840 -3.243 1.00 86.12 72 GLN A N 1
ATOM 595 C CA . GLN A 1 72 ? -11.370 -0.429 -2.572 1.00 86.12 72 GLN A CA 1
ATOM 596 C C . GLN A 1 72 ? -10.328 -1.246 -3.345 1.00 86.12 72 GLN A C 1
ATOM 598 O O . GLN A 1 72 ? -10.467 -1.498 -4.546 1.00 86.12 72 GLN A O 1
ATOM 603 N N . TYR A 1 73 ? -9.310 -1.708 -2.628 1.00 83.69 73 TYR A N 1
ATOM 604 C CA . TYR A 1 73 ? -8.238 -2.513 -3.179 1.00 83.69 73 TYR A CA 1
ATOM 605 C C . TYR A 1 73 ? -7.842 -3.611 -2.215 1.00 83.69 73 TYR A C 1
ATOM 607 O O . TYR A 1 73 ? -7.749 -3.438 -1.006 1.00 83.69 73 TYR A O 1
ATOM 615 N N . THR A 1 74 ? -7.623 -4.791 -2.765 1.00 80.88 74 THR A N 1
ATOM 616 C CA . THR A 1 74 ? -7.052 -5.906 -2.028 1.00 80.88 74 THR A CA 1
ATOM 617 C C . THR A 1 74 ? -5.824 -6.309 -2.800 1.00 80.88 74 THR A C 1
ATOM 619 O O . THR A 1 74 ? -5.949 -6.651 -3.978 1.00 80.88 74 THR A O 1
ATOM 622 N N . ALA A 1 75 ? -4.659 -6.261 -2.156 1.00 69.44 75 ALA A N 1
ATOM 623 C CA . ALA A 1 75 ? -3.456 -6.837 -2.724 1.00 69.44 75 ALA A CA 1
ATOM 624 C C . ALA A 1 75 ? -3.670 -8.348 -2.799 1.00 69.44 75 ALA A C 1
ATOM 626 O O . ALA A 1 75 ? -3.371 -9.090 -1.868 1.00 69.44 75 ALA A O 1
ATOM 627 N N . LYS A 1 76 ? -4.261 -8.811 -3.898 1.00 60.34 76 LYS A N 1
ATOM 628 C CA . LYS A 1 76 ? -4.095 -10.193 -4.310 1.00 60.34 76 LYS A CA 1
ATOM 629 C C . LYS A 1 76 ? -2.622 -10.287 -4.657 1.00 60.34 76 LYS A C 1
ATOM 631 O O . LYS A 1 76 ? -2.187 -9.599 -5.580 1.00 60.34 76 LYS A O 1
ATOM 636 N N . GLU A 1 77 ? -1.857 -11.066 -3.893 1.00 51.25 77 GLU A N 1
ATOM 637 C CA . GLU A 1 77 ? -0.560 -11.519 -4.382 1.00 51.25 77 GLU A CA 1
ATOM 638 C C . GLU A 1 77 ? -0.786 -11.960 -5.828 1.00 51.25 77 GLU A C 1
ATOM 640 O O . GLU A 1 77 ? -1.707 -12.737 -6.108 1.00 51.25 77 GLU A O 1
ATOM 645 N N . LEU A 1 78 ? -0.029 -11.360 -6.747 1.00 45.66 78 LEU A N 1
ATOM 646 C CA . LEU A 1 78 ? 0.079 -11.808 -8.124 1.00 45.66 78 LEU A CA 1
ATOM 647 C C . LEU A 1 78 ? 0.649 -13.226 -8.049 1.00 45.66 78 LEU A C 1
ATOM 649 O O . LEU A 1 78 ? 1.840 -13.455 -8.232 1.00 45.66 78 LEU A O 1
ATOM 653 N N . ASN A 1 79 ? -0.210 -14.200 -7.756 1.00 43.28 79 ASN A N 1
ATOM 654 C CA . ASN A 1 79 ? 0.014 -15.551 -8.198 1.00 43.28 79 ASN A CA 1
ATOM 655 C C . ASN A 1 79 ? 0.056 -15.402 -9.707 1.00 43.28 79 ASN A C 1
ATOM 657 O O . ASN A 1 79 ? -0.980 -15.236 -10.348 1.00 43.28 79 ASN A O 1
ATOM 661 N N . GLY A 1 80 ? 1.266 -15.392 -10.259 1.00 41.00 80 GLY A N 1
ATOM 662 C CA . GLY A 1 80 ? 1.490 -15.673 -11.660 1.00 41.00 80 GLY A CA 1
ATOM 663 C C . GLY A 1 80 ? 1.003 -17.091 -11.924 1.00 41.00 80 GLY A C 1
ATOM 664 O O . GLY A 1 80 ? 1.801 -18.009 -12.086 1.00 41.00 80 GLY A O 1
ATOM 665 N N . VAL A 1 81 ? -0.314 -17.289 -11.941 1.00 41.41 81 VAL A N 1
ATOM 666 C CA . VAL A 1 81 ? -0.901 -18.318 -12.770 1.00 41.41 81 VAL A CA 1
ATOM 667 C C . VAL A 1 81 ? -0.638 -17.816 -14.177 1.00 41.41 81 VAL A C 1
ATOM 669 O O . VAL A 1 81 ? -1.329 -16.958 -14.713 1.00 41.41 81 VAL A O 1
ATOM 672 N N . LEU A 1 82 ? 0.480 -18.273 -14.735 1.00 39.66 82 LEU A N 1
ATOM 673 C CA . LEU A 1 82 ? 0.626 -18.333 -16.175 1.00 39.66 82 LEU A CA 1
ATOM 674 C C . LEU A 1 82 ? -0.494 -19.267 -16.649 1.00 39.66 82 LEU A C 1
ATOM 676 O O . LEU A 1 82 ? -0.284 -20.471 -16.784 1.00 39.66 82 LEU A O 1
ATOM 680 N N . GLU A 1 83 ? -1.701 -18.727 -16.816 1.00 39.06 83 GLU A N 1
ATOM 681 C CA . GLU A 1 83 ? -2.726 -19.336 -17.649 1.00 39.06 83 GLU A CA 1
ATOM 682 C C . GLU A 1 83 ? -2.168 -19.280 -19.069 1.00 39.06 83 GLU A C 1
ATOM 684 O O . GLU A 1 83 ? -2.164 -18.243 -19.728 1.00 39.06 83 GLU A O 1
ATOM 689 N N . LYS A 1 84 ? -1.549 -20.386 -19.482 1.00 39.38 84 LYS A N 1
ATOM 690 C CA . LYS A 1 84 ? -1.247 -20.630 -20.885 1.00 39.38 84 LYS A CA 1
ATOM 691 C C . LYS A 1 84 ? -2.488 -21.239 -21.522 1.00 39.38 84 LYS A C 1
ATOM 693 O O . LYS A 1 84 ? -2.893 -22.327 -21.113 1.00 39.38 84 LYS A O 1
ATOM 698 N N . GLU A 1 85 ? -3.041 -20.524 -22.497 1.00 36.6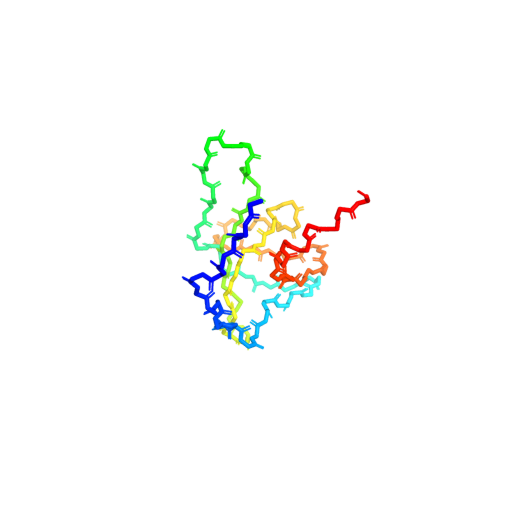6 85 GLU A N 1
ATOM 699 C CA . GLU A 1 85 ? -3.852 -21.094 -23.580 1.00 36.66 85 GLU A CA 1
ATOM 700 C C . GLU A 1 85 ? -3.029 -22.091 -24.414 1.00 36.66 85 GLU A C 1
ATOM 702 O O . GLU A 1 85 ? -1.799 -21.871 -24.578 1.00 36.66 85 GLU A O 1
#